Protein AF-A0A2N2HF33-F1 (afdb_monomer_lite)

pLDDT: mean 79.84, std 16.17, range [30.23, 96.81]

Structure (mmCIF, N/CA/C/O backbone):
data_AF-A0A2N2HF33-F1
#
_entry.id   AF-A0A2N2HF33-F1
#
loop_
_atom_site.group_PDB
_atom_site.id
_atom_site.type_symbol
_atom_site.label_atom_id
_atom_site.label_alt_id
_atom_site.label_comp_id
_atom_site.label_asym_id
_atom_site.label_entity_id
_atom_site.label_seq_id
_atom_site.pdbx_PDB_ins_code
_atom_site.Cartn_x
_atom_site.Cartn_y
_atom_site.Cartn_z
_atom_site.occupancy
_atom_site.B_iso_or_equiv
_atom_site.auth_seq_id
_atom_site.auth_comp_id
_atom_site.auth_asym_id
_atom_site.auth_atom_id
_atom_site.pdbx_PDB_model_num
ATOM 1 N N . GLU A 1 1 ? -20.620 2.064 5.746 1.00 53.09 1 GLU A N 1
ATOM 2 C CA . GLU A 1 1 ? -19.942 1.381 6.872 1.00 53.09 1 GLU A CA 1
ATOM 3 C C . GLU A 1 1 ? -18.975 2.353 7.545 1.00 53.09 1 GLU A C 1
ATOM 5 O O . GLU A 1 1 ? -18.513 3.270 6.878 1.00 53.09 1 GLU A O 1
ATOM 10 N N . SER A 1 2 ? -18.716 2.226 8.852 1.00 74.25 2 SER A N 1
ATOM 11 C CA . SER A 1 2 ? -17.769 3.101 9.569 1.00 74.25 2 SER A CA 1
ATOM 12 C C . SER A 1 2 ? -16.404 2.424 9.703 1.00 74.25 2 SER A C 1
ATOM 14 O O . SER A 1 2 ? -16.329 1.366 10.330 1.00 74.25 2 SER A O 1
ATOM 16 N N . LEU A 1 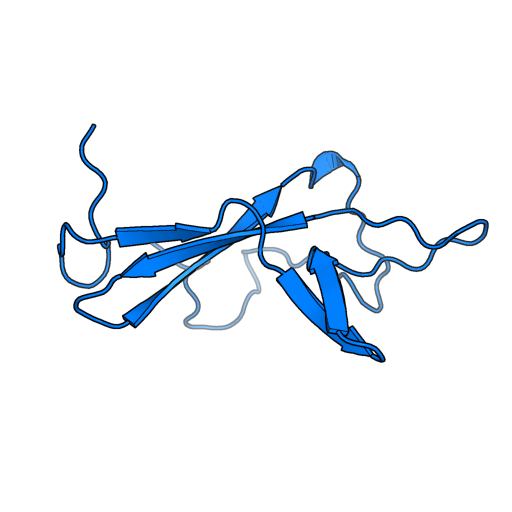3 ? -15.336 3.037 9.186 1.00 85.69 3 LEU A N 1
ATOM 17 C CA . LEU A 1 3 ? -13.972 2.521 9.324 1.00 85.69 3 LEU A CA 1
ATOM 18 C C . LEU A 1 3 ? -13.512 2.562 10.793 1.00 85.69 3 LEU A C 1
ATOM 20 O O . LEU A 1 3 ? -13.618 3.592 11.462 1.00 85.69 3 LEU A O 1
ATOM 24 N N . ARG A 1 4 ? -12.995 1.437 11.300 1.00 91.00 4 ARG A N 1
ATOM 25 C CA . ARG A 1 4 ? -12.466 1.295 12.666 1.00 91.00 4 ARG A CA 1
ATOM 26 C C . ARG A 1 4 ? -11.148 0.541 12.641 1.00 91.00 4 ARG A C 1
ATOM 28 O O . ARG A 1 4 ? -10.970 -0.372 11.846 1.00 91.00 4 ARG A O 1
ATOM 35 N N . CYS A 1 5 ? -10.244 0.892 13.550 1.00 90.38 5 CYS A N 1
ATOM 36 C CA . CYS A 1 5 ? -8.996 0.159 13.716 1.00 90.38 5 CYS A CA 1
ATOM 37 C C . CYS A 1 5 ? -9.280 -1.263 14.232 1.00 90.38 5 CYS A C 1
ATOM 39 O O . CYS A 1 5 ? -9.838 -1.383 15.328 1.00 90.38 5 CYS A O 1
ATOM 41 N N . PRO A 1 6 ? -8.832 -2.323 13.538 1.00 87.62 6 PRO A N 1
ATOM 42 C CA . PRO A 1 6 ? -9.111 -3.699 13.951 1.00 87.62 6 PRO A CA 1
ATOM 43 C C . PRO A 1 6 ? -8.385 -4.107 15.241 1.00 87.62 6 PRO A C 1
ATOM 45 O O . PRO A 1 6 ? -8.823 -5.023 15.922 1.00 87.62 6 PRO A O 1
ATOM 48 N N . ALA A 1 7 ? -7.310 -3.410 15.629 1.00 89.38 7 ALA A N 1
ATOM 49 C CA . ALA A 1 7 ? -6.570 -3.735 16.852 1.00 89.38 7 ALA A CA 1
ATOM 50 C C . ALA A 1 7 ? -7.118 -3.081 18.129 1.00 89.38 7 ALA A C 1
ATOM 52 O O . ALA A 1 7 ? -6.989 -3.652 19.205 1.00 89.38 7 ALA A O 1
ATOM 53 N N . CYS A 1 8 ? -7.686 -1.872 18.053 1.00 92.56 8 CYS A N 1
ATOM 54 C CA . CYS A 1 8 ? -8.104 -1.129 19.256 1.00 92.56 8 CYS A CA 1
ATOM 55 C C . CYS A 1 8 ? -9.504 -0.505 19.172 1.00 92.56 8 CYS A C 1
ATOM 57 O O . CYS A 1 8 ? -9.896 0.237 20.076 1.00 92.56 8 CYS A O 1
ATOM 59 N N . GLY A 1 9 ? -10.228 -0.705 18.068 1.00 92.12 9 GLY A N 1
ATOM 60 C CA . GLY A 1 9 ? -11.558 -0.134 17.833 1.00 92.12 9 GLY A CA 1
ATOM 61 C C . GLY A 1 9 ? -11.596 1.388 17.641 1.00 92.12 9 GLY A C 1
ATOM 62 O O . GLY A 1 9 ? -12.682 1.964 17.556 1.00 92.12 9 GLY A O 1
ATOM 63 N N . GLY A 1 10 ? -10.438 2.059 17.587 1.00 93.44 10 GLY A N 1
ATOM 64 C CA . GLY A 1 10 ? -10.347 3.506 17.385 1.00 93.44 10 GLY A CA 1
ATOM 65 C C . GLY A 1 10 ? -10.960 3.952 16.054 1.00 93.44 10 GLY A C 1
ATOM 66 O O . GLY A 1 10 ? -10.852 3.249 15.053 1.00 93.44 10 GLY A O 1
ATOM 67 N N . THR A 1 11 ? -11.585 5.128 16.044 1.00 94.81 11 THR A N 1
ATOM 68 C CA . THR A 1 11 ? -12.326 5.676 14.891 1.00 94.81 11 THR A CA 1
ATOM 69 C C . THR A 1 11 ? -11.570 6.774 14.142 1.00 94.81 11 THR A C 1
ATOM 71 O O . THR A 1 11 ? -11.986 7.182 13.065 1.00 94.81 11 THR A O 1
ATOM 74 N N . THR A 1 12 ? -10.453 7.260 14.690 1.00 96.44 12 THR A N 1
ATOM 75 C CA . THR A 1 12 ? -9.603 8.259 14.031 1.00 96.44 12 THR A CA 1
ATOM 76 C C . THR A 1 12 ? -8.500 7.562 13.244 1.00 96.44 12 THR A C 1
ATOM 78 O O . THR A 1 12 ? -7.489 7.132 13.812 1.00 96.44 12 THR A O 1
ATOM 81 N N . ILE A 1 13 ? -8.711 7.450 11.935 1.00 95.44 13 ILE A N 1
ATOM 82 C CA . ILE A 1 13 ? -7.806 6.790 10.994 1.00 95.44 13 ILE A CA 1
ATOM 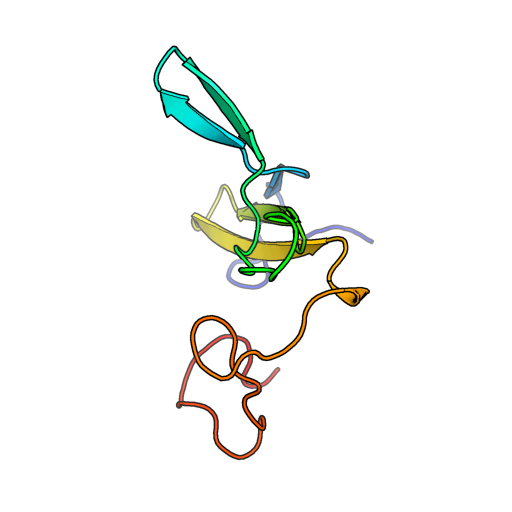83 C C . ILE A 1 13 ? -7.325 7.828 9.982 1.00 95.44 13 ILE A C 1
ATOM 85 O O . ILE A 1 13 ? -8.136 8.539 9.394 1.00 95.44 13 ILE A O 1
ATOM 89 N N . LEU A 1 14 ? -6.009 7.938 9.809 1.00 96.50 14 LEU A N 1
ATOM 90 C CA . LEU A 1 14 ? -5.423 8.658 8.684 1.00 96.50 14 LEU A CA 1
ATOM 91 C C . LEU A 1 14 ? -5.314 7.710 7.498 1.00 96.50 14 LEU A C 1
ATOM 93 O O . LEU A 1 14 ? -4.948 6.550 7.667 1.00 96.50 14 LEU A O 1
ATOM 97 N N . HIS A 1 15 ? -5.590 8.226 6.312 1.00 94.81 15 HIS A N 1
ATOM 98 C CA . HIS A 1 15 ? -5.460 7.508 5.055 1.00 94.81 15 HIS A CA 1
ATOM 99 C C . HIS A 1 15 ? -4.482 8.268 4.168 1.00 94.81 15 HIS A C 1
ATOM 101 O O . HIS A 1 15 ? -4.638 9.474 3.972 1.00 94.81 15 HIS A O 1
ATOM 107 N N . ALA A 1 16 ? -3.466 7.573 3.668 1.00 94.50 16 ALA A N 1
ATOM 108 C CA . ALA A 1 16 ? -2.616 8.075 2.603 1.00 94.50 16 ALA A CA 1
ATOM 109 C C . ALA A 1 16 ? -2.893 7.222 1.354 1.00 94.50 16 ALA A C 1
ATOM 111 O O . ALA A 1 16 ? -2.403 6.091 1.278 1.00 94.50 16 ALA A O 1
ATOM 112 N N . PRO A 1 17 ? -3.682 7.736 0.389 1.00 91.31 17 PRO A N 1
ATOM 113 C CA . PRO A 1 17 ? -4.007 7.005 -0.837 1.00 91.31 17 PRO A CA 1
ATOM 114 C C . PRO A 1 17 ? -2.774 6.756 -1.709 1.00 91.31 17 PRO A C 1
ATOM 116 O O . PRO A 1 17 ? -2.802 5.895 -2.583 1.00 91.31 17 PRO A O 1
ATOM 119 N N . GLU A 1 18 ? -1.709 7.520 -1.492 1.00 92.44 18 GLU A N 1
ATOM 120 C CA . GLU A 1 18 ? -0.399 7.344 -2.096 1.00 92.44 18 GLU A CA 1
ATOM 121 C C . GLU A 1 18 ? 0.658 7.701 -1.055 1.00 92.44 18 GLU A C 1
ATOM 123 O O . GLU A 1 18 ? 0.579 8.750 -0.405 1.00 92.44 18 GLU A O 1
ATOM 128 N N . VAL A 1 19 ? 1.630 6.813 -0.869 1.00 93.62 19 VAL A N 1
ATOM 129 C CA . VAL A 1 19 ? 2.738 7.036 0.059 1.00 93.62 19 VAL A CA 1
ATOM 130 C C . VAL A 1 19 ? 3.919 7.570 -0.728 1.00 93.62 19 VAL A C 1
ATOM 132 O O . VAL A 1 19 ? 4.409 6.901 -1.627 1.00 93.62 19 VAL A O 1
ATOM 135 N N . LEU A 1 20 ? 4.369 8.774 -0.393 1.00 92.31 20 LEU A N 1
ATOM 136 C CA . LEU A 1 20 ? 5.473 9.436 -1.078 1.00 92.31 20 LEU A CA 1
ATOM 137 C C . LEU A 1 20 ? 6.766 9.258 -0.285 1.00 92.31 20 LEU A C 1
ATOM 139 O O . LEU A 1 20 ? 6.799 9.586 0.904 1.00 92.31 20 LEU A O 1
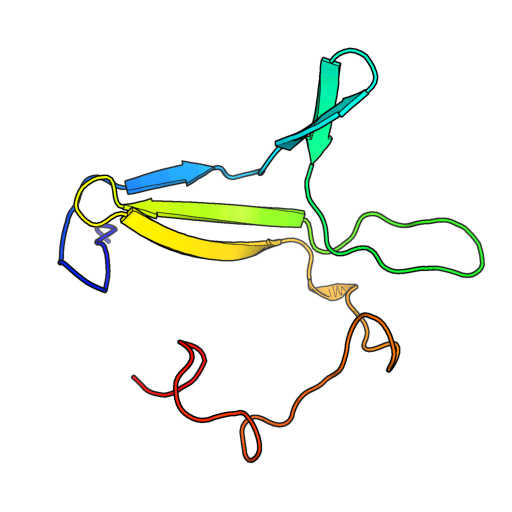ATOM 143 N N . ASP A 1 21 ? 7.826 8.807 -0.947 1.00 87.19 21 ASP A N 1
ATOM 144 C CA . ASP A 1 21 ? 9.177 8.862 -0.401 1.00 87.19 21 ASP A CA 1
ATOM 145 C C . ASP A 1 21 ? 9.851 10.184 -0.761 1.00 87.19 21 ASP A C 1
ATOM 147 O O . ASP A 1 21 ? 9.523 10.847 -1.753 1.00 87.19 21 ASP A O 1
ATOM 151 N N . ARG A 1 22 ? 10.804 10.589 0.072 1.00 81.06 22 ARG A N 1
ATOM 152 C CA . ARG A 1 22 ? 11.635 11.754 -0.188 1.00 81.06 22 ARG A CA 1
ATOM 153 C C . ARG A 1 22 ? 12.822 11.325 -1.039 1.00 81.06 22 ARG A C 1
ATOM 155 O O . ARG A 1 22 ? 13.777 10.749 -0.530 1.00 81.06 22 ARG A O 1
ATOM 162 N N . ALA A 1 23 ? 12.786 11.691 -2.311 1.00 77.56 23 ALA A N 1
ATOM 163 C CA . ALA A 1 23 ? 13.911 11.523 -3.212 1.00 77.56 23 ALA A CA 1
ATOM 164 C C . ALA A 1 23 ? 14.939 12.659 -3.048 1.00 77.56 23 ALA A C 1
ATOM 166 O O . ALA A 1 23 ? 14.692 13.703 -2.420 1.00 77.56 23 ALA A O 1
ATOM 167 N N . GLU A 1 24 ? 16.123 12.447 -3.620 1.00 77.19 24 GLU A N 1
ATOM 168 C CA . GLU A 1 24 ? 17.170 13.462 -3.692 1.00 77.19 24 GLU A CA 1
ATOM 169 C C . GLU A 1 24 ? 16.643 14.739 -4.379 1.00 77.19 24 GLU A C 1
ATOM 171 O O . GLU A 1 24 ? 15.761 14.703 -5.235 1.00 77.19 24 GLU A O 1
ATOM 176 N N . GLY A 1 25 ? 17.117 15.910 -3.945 1.00 78.88 25 GLY A N 1
ATOM 177 C CA . GLY A 1 25 ? 16.642 17.196 -4.474 1.00 78.88 25 GLY A CA 1
ATOM 178 C C . GLY A 1 25 ? 15.244 17.621 -4.001 1.00 78.88 25 GLY A C 1
ATOM 179 O O . GLY A 1 25 ? 14.745 18.656 -4.435 1.00 78.88 25 GLY A O 1
ATOM 180 N N . GLY A 1 26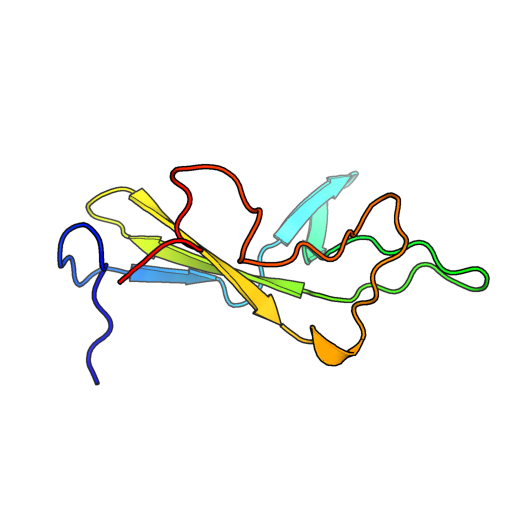 ? 14.611 16.876 -3.086 1.00 78.44 26 GLY A N 1
ATOM 181 C CA . GLY A 1 26 ? 13.300 17.232 -2.529 1.00 78.44 26 GLY A CA 1
ATOM 182 C C . GLY A 1 26 ? 12.115 16.841 -3.411 1.00 78.44 26 GLY A C 1
ATOM 183 O O . GLY A 1 26 ? 10.979 17.193 -3.081 1.00 78.44 26 GLY A O 1
ATOM 184 N N . ALA A 1 27 ? 12.367 16.094 -4.490 1.00 79.69 27 ALA A N 1
ATOM 185 C CA . ALA A 1 27 ? 11.320 15.412 -5.229 1.00 79.69 27 ALA A CA 1
ATOM 186 C C . ALA A 1 27 ? 10.591 14.412 -4.314 1.00 79.69 27 ALA A C 1
ATOM 188 O O . ALA A 1 27 ? 11.154 13.873 -3.356 1.00 79.69 27 ALA A O 1
ATOM 189 N N . ARG A 1 28 ? 9.303 14.213 -4.588 1.00 83.25 28 ARG A N 1
ATOM 190 C CA . ARG A 1 28 ? 8.460 13.239 -3.897 1.00 83.25 28 ARG A CA 1
ATOM 191 C C . ARG A 1 28 ? 8.022 12.208 -4.915 1.00 83.25 28 ARG A C 1
ATOM 193 O O . ARG A 1 28 ? 7.345 12.575 -5.873 1.00 83.25 28 ARG A O 1
ATOM 200 N N . GLU A 1 29 ? 8.415 10.962 -4.707 1.00 87.12 29 GLU A N 1
ATOM 201 C CA . GLU A 1 29 ? 8.083 9.864 -5.613 1.00 87.12 29 GLU A CA 1
ATOM 202 C C . GLU A 1 29 ? 7.157 8.871 -4.908 1.00 87.12 29 GLU A C 1
ATOM 204 O O . GLU A 1 29 ? 7.381 8.568 -3.732 1.00 87.12 29 GLU A O 1
ATOM 209 N N . PRO A 1 30 ? 6.108 8.367 -5.579 1.00 89.69 30 PRO A N 1
ATOM 210 C CA . PRO A 1 30 ? 5.270 7.319 -5.018 1.00 89.69 30 PRO A CA 1
ATOM 211 C C . PRO A 1 30 ? 6.084 6.064 -4.707 1.00 89.69 30 PRO A C 1
ATOM 213 O O . PRO A 1 30 ? 6.825 5.562 -5.554 1.00 89.69 30 PRO A O 1
ATOM 216 N N . LEU A 1 31 ? 5.900 5.519 -3.509 1.00 91.81 31 LEU A N 1
ATOM 217 C CA . LEU A 1 31 ? 6.406 4.204 -3.164 1.00 91.81 31 LEU A CA 1
ATOM 218 C C . LEU A 1 31 ? 5.640 3.138 -3.943 1.00 91.81 31 LEU A C 1
ATOM 220 O O . LEU A 1 31 ? 4.407 3.110 -3.965 1.00 91.81 31 LEU A O 1
ATOM 224 N N . ALA A 1 32 ? 6.398 2.228 -4.539 1.00 89.31 32 ALA A N 1
ATOM 225 C CA . ALA A 1 32 ? 5.889 1.109 -5.308 1.00 89.31 32 ALA A CA 1
ATOM 226 C C . ALA A 1 32 ? 6.758 -0.126 -5.088 1.00 89.31 32 ALA A C 1
ATOM 228 O O . ALA A 1 32 ? 7.906 -0.032 -4.642 1.00 89.31 32 ALA A O 1
ATOM 229 N N . ILE A 1 33 ? 6.230 -1.289 -5.452 1.00 86.69 33 ILE A N 1
ATOM 230 C CA . ILE A 1 33 ? 7.015 -2.517 -5.466 1.00 86.69 33 ILE A CA 1
ATOM 231 C C . ILE A 1 33 ? 7.926 -2.493 -6.697 1.00 86.69 33 ILE A C 1
ATOM 233 O O . ILE A 1 33 ? 7.475 -2.531 -7.840 1.00 86.69 33 ILE A O 1
ATOM 237 N N . ALA A 1 34 ? 9.236 -2.434 -6.466 1.00 79.38 34 ALA A N 1
ATOM 238 C CA . ALA A 1 34 ? 10.212 -2.430 -7.544 1.00 79.38 34 ALA A CA 1
ATOM 239 C C . ALA A 1 34 ? 10.247 -3.795 -8.253 1.00 79.38 34 ALA A C 1
ATOM 241 O O . ALA A 1 34 ? 10.666 -4.793 -7.666 1.00 79.38 34 ALA A O 1
ATOM 242 N N . GLN A 1 35 ? 9.867 -3.828 -9.534 1.00 73.00 35 GLN A N 1
ATOM 243 C CA . GLN A 1 35 ? 10.088 -4.980 -10.406 1.00 73.00 35 GLN A CA 1
ATOM 244 C C . GLN A 1 35 ? 11.082 -4.636 -11.524 1.00 73.00 35 GLN A C 1
ATOM 246 O O . GLN A 1 35 ? 10.815 -3.754 -12.349 1.00 73.00 35 GLN A O 1
ATOM 251 N N . PRO A 1 36 ? 12.231 -5.331 -11.597 1.00 65.56 36 PRO A N 1
ATOM 252 C CA . PRO A 1 36 ? 13.131 -5.189 -12.729 1.00 65.56 36 PRO A CA 1
ATOM 253 C C . PRO A 1 36 ? 12.459 -5.753 -13.987 1.00 65.56 36 PRO A C 1
ATOM 255 O O . PRO A 1 36 ? 12.018 -6.899 -14.003 1.00 65.56 36 PRO A O 1
ATOM 258 N N . SER A 1 37 ? 12.413 -4.969 -15.065 1.00 65.69 37 SER A N 1
ATOM 259 C CA . SER A 1 37 ? 12.014 -5.465 -16.386 1.00 65.69 37 SER A CA 1
ATOM 260 C C . SER A 1 37 ? 13.144 -5.276 -17.393 1.00 65.69 37 SER A C 1
ATOM 262 O O . SER A 1 37 ? 13.920 -4.325 -17.304 1.00 65.69 37 SER A O 1
ATOM 264 N N . VAL A 1 38 ? 13.216 -6.192 -18.363 1.00 57.97 38 VAL A N 1
ATOM 265 C CA . VAL A 1 38 ? 14.286 -6.274 -19.374 1.00 57.97 38 VAL A CA 1
ATOM 266 C C . VAL A 1 38 ? 14.349 -5.022 -20.262 1.00 57.97 38 VAL A C 1
ATOM 268 O O . VAL A 1 38 ? 15.400 -4.719 -20.816 1.00 57.97 38 VAL A O 1
ATOM 271 N N . TRP A 1 39 ? 13.245 -4.274 -20.379 1.00 54.53 39 TRP A N 1
ATOM 272 C CA . TRP A 1 39 ? 13.134 -3.154 -21.319 1.00 54.53 39 TRP A CA 1
ATOM 273 C C . TRP A 1 39 ? 12.924 -1.782 -20.664 1.00 54.53 39 TRP A C 1
ATOM 275 O O . TRP A 1 39 ? 13.197 -0.782 -21.321 1.00 54.53 39 TRP A O 1
ATOM 285 N N . ARG A 1 40 ? 12.453 -1.707 -19.406 1.00 58.28 40 ARG A N 1
ATOM 286 C CA . ARG A 1 40 ? 12.281 -0.469 -18.601 1.00 58.28 40 ARG A CA 1
ATOM 287 C C . ARG A 1 40 ? 11.878 -0.806 -17.163 1.00 58.28 40 ARG A C 1
ATOM 289 O O . ARG A 1 40 ? 11.029 -1.673 -16.977 1.00 58.28 40 ARG A O 1
ATOM 296 N N . SER A 1 41 ? 12.380 -0.100 -16.154 1.00 61.44 41 SER A N 1
ATOM 297 C CA . SER A 1 41 ? 11.760 -0.154 -14.823 1.00 61.44 41 SER A CA 1
ATOM 298 C C . SER A 1 41 ? 10.304 0.313 -14.939 1.00 61.44 41 SER A C 1
ATOM 300 O O . SER A 1 41 ? 10.034 1.406 -15.437 1.00 61.44 41 SER A O 1
ATOM 302 N N . ARG A 1 42 ? 9.353 -0.543 -14.558 1.00 63.50 42 ARG A N 1
ATOM 303 C CA . ARG A 1 42 ? 7.941 -0.170 -14.447 1.00 63.50 42 ARG A CA 1
ATOM 304 C C . ARG A 1 42 ? 7.615 0.005 -12.972 1.00 63.50 42 ARG A C 1
ATOM 306 O O . ARG A 1 42 ? 7.961 -0.850 -12.162 1.00 63.50 42 ARG A O 1
ATOM 313 N N . THR A 1 43 ? 6.962 1.112 -12.646 1.00 67.75 43 THR A N 1
ATOM 314 C CA . THR A 1 43 ? 6.394 1.355 -11.320 1.00 67.75 43 THR A CA 1
ATOM 315 C C . THR A 1 43 ? 5.036 0.668 -11.280 1.00 67.75 43 THR A C 1
ATOM 317 O O . THR A 1 43 ? 4.081 1.161 -11.872 1.00 67.75 43 THR A O 1
ATOM 320 N N . VAL A 1 44 ? 4.967 -0.497 -10.644 1.00 77.94 44 VAL A N 1
ATOM 321 C CA . VAL A 1 44 ? 3.737 -1.278 -10.455 1.00 77.94 44 VAL A CA 1
ATOM 322 C C . VAL A 1 44 ? 3.577 -1.594 -8.974 1.00 77.94 44 VAL A C 1
ATOM 324 O O . VAL A 1 44 ? 4.555 -1.612 -8.227 1.00 77.94 44 VAL A O 1
ATOM 327 N N . GLY A 1 45 ? 2.345 -1.808 -8.518 1.00 86.19 45 GLY A N 1
ATOM 328 C CA . GLY A 1 45 ? 2.103 -2.056 -7.101 1.00 86.19 45 GLY A CA 1
ATOM 329 C C . GLY A 1 45 ? 2.323 -0.817 -6.227 1.00 86.19 45 GLY A C 1
ATOM 330 O O . GLY A 1 45 ? 3.143 -0.856 -5.309 1.00 86.19 45 GLY A O 1
ATOM 331 N N . LEU A 1 46 ? 1.628 0.287 -6.523 1.00 91.31 46 LEU A N 1
ATOM 332 C CA . LEU A 1 46 ? 1.698 1.520 -5.728 1.00 91.31 46 LEU A CA 1
ATOM 333 C C . LEU A 1 46 ? 1.188 1.283 -4.304 1.00 91.31 46 LEU A C 1
ATOM 335 O O . LEU A 1 46 ? 0.160 0.633 -4.107 1.00 91.31 46 LEU A O 1
ATOM 339 N N . LEU A 1 47 ? 1.875 1.853 -3.315 1.00 93.44 47 LEU A N 1
ATOM 340 C CA . LEU A 1 47 ? 1.518 1.682 -1.912 1.00 93.44 47 LEU A CA 1
ATOM 341 C C . LEU A 1 47 ? 0.470 2.700 -1.447 1.00 93.44 47 LEU A C 1
ATOM 343 O O . LEU A 1 47 ? 0.575 3.907 -1.677 1.00 93.44 47 LEU A O 1
ATOM 347 N N . GLU A 1 48 ? -0.513 2.184 -0.722 1.00 94.12 48 GLU A N 1
ATOM 348 C CA . GLU A 1 48 ? -1.535 2.907 0.033 1.00 94.12 48 GLU A CA 1
ATOM 349 C C . GLU A 1 48 ? -1.424 2.492 1.506 1.00 94.12 48 GLU A C 1
ATOM 351 O O . GLU A 1 48 ? -1.093 1.341 1.800 1.00 94.12 48 GLU A O 1
ATOM 356 N N . LEU A 1 49 ? -1.702 3.398 2.452 1.00 94.56 49 LEU A N 1
ATOM 357 C CA . LEU A 1 49 ? -1.737 3.027 3.870 1.00 94.56 49 LEU A CA 1
ATOM 358 C C . LEU A 1 49 ? -2.890 3.648 4.651 1.00 94.56 49 LEU A C 1
ATOM 360 O O . LEU A 1 49 ? -3.359 4.755 4.372 1.00 94.56 49 LEU A O 1
ATOM 364 N N . TYR A 1 50 ? -3.275 2.939 5.708 1.00 94.38 50 TYR A N 1
ATOM 365 C CA . TYR A 1 50 ? -4.172 3.400 6.760 1.00 94.38 50 TYR A CA 1
ATOM 366 C C . TYR A 1 50 ? -3.426 3.373 8.093 1.00 94.38 50 TYR A C 1
ATOM 368 O O . TYR A 1 50 ? -2.783 2.383 8.437 1.00 94.38 50 TYR A O 1
ATOM 376 N N . PHE A 1 51 ? -3.523 4.452 8.864 1.00 94.56 51 PHE A N 1
ATOM 377 C CA . PHE A 1 51 ? -2.810 4.637 10.125 1.00 94.56 51 PHE A CA 1
ATOM 378 C C . PHE A 1 51 ? -3.772 5.010 11.256 1.00 94.56 51 PHE A C 1
ATOM 380 O O . PHE A 1 51 ? -4.436 6.050 11.223 1.00 94.56 51 PHE A O 1
ATOM 387 N N . CYS A 1 52 ? -3.833 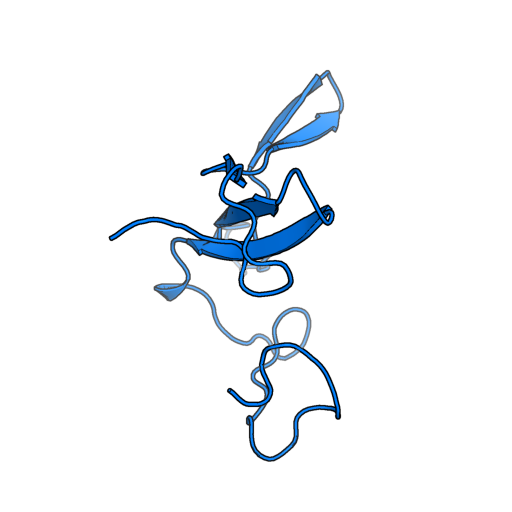4.192 12.307 1.00 95.31 52 CYS A N 1
ATOM 388 C CA . CYS A 1 52 ? -4.645 4.491 13.481 1.00 95.31 52 CYS A CA 1
ATOM 389 C C . CYS A 1 52 ? -3.953 5.504 14.400 1.00 95.31 52 CYS A C 1
ATOM 391 O O . CYS A 1 52 ? -2.954 5.188 15.046 1.00 95.31 52 CYS A O 1
ATOM 393 N N . LYS A 1 53 ? -4.558 6.683 14.589 1.00 96.81 53 LYS A N 1
ATOM 394 C CA . LYS A 1 53 ? -4.018 7.722 15.489 1.00 96.81 53 LYS A CA 1
ATOM 395 C C . LYS A 1 53 ? -3.994 7.326 16.966 1.00 96.81 53 LYS A C 1
ATOM 397 O O . LYS A 1 53 ? -3.259 7.945 17.726 1.00 96.81 53 LYS A O 1
ATOM 402 N N . ARG A 1 54 ? -4.796 6.335 17.378 1.00 96.25 54 ARG A N 1
ATOM 403 C CA . ARG A 1 54 ? -4.892 5.892 18.779 1.00 96.25 54 ARG A CA 1
ATOM 404 C C . ARG A 1 54 ? -3.791 4.908 19.166 1.00 96.25 54 ARG A C 1
ATOM 406 O O . ARG A 1 54 ? -3.182 5.079 20.211 1.00 96.25 54 ARG A O 1
ATOM 413 N N . CYS A 1 55 ? -3.588 3.861 18.367 1.00 94.12 55 CYS A N 1
ATOM 414 C CA . CYS A 1 55 ? -2.679 2.760 18.717 1.00 94.12 55 CYS A CA 1
ATOM 415 C C . CYS A 1 55 ? -1.471 2.625 17.784 1.00 94.12 55 CYS A C 1
ATOM 417 O O . CYS A 1 55 ? -0.637 1.757 18.003 1.00 94.12 55 CYS A O 1
ATOM 419 N N . GLY A 1 56 ? -1.388 3.433 16.723 1.00 93.38 56 GLY A N 1
ATOM 420 C CA . GLY A 1 56 ? -0.293 3.379 15.756 1.00 93.38 56 GLY A CA 1
ATOM 421 C C . GLY A 1 56 ? -0.344 2.201 14.780 1.00 93.38 56 GLY A C 1
ATOM 422 O O . GLY A 1 56 ? 0.526 2.112 13.916 1.00 93.38 56 GLY A O 1
ATOM 423 N N . ARG A 1 57 ? -1.348 1.308 14.865 1.00 92.62 57 ARG A N 1
ATOM 424 C CA . ARG A 1 57 ? -1.517 0.231 13.876 1.00 92.62 57 ARG A CA 1
ATOM 425 C C . ARG A 1 57 ? -1.568 0.822 12.471 1.00 92.62 57 ARG A C 1
ATOM 427 O O . ARG A 1 57 ? -2.374 1.716 12.208 1.00 92.62 57 ARG A O 1
ATOM 434 N N . THR A 1 58 ? -0.715 0.282 11.611 1.00 93.31 58 THR A N 1
ATOM 435 C CA . THR A 1 58 ? -0.577 0.672 10.211 1.00 93.31 58 THR A CA 1
ATOM 436 C C . THR A 1 58 ? -0.897 -0.527 9.338 1.00 93.31 58 THR A C 1
ATOM 438 O O . THR A 1 58 ? -0.386 -1.618 9.587 1.00 93.31 58 THR A O 1
ATOM 441 N N . GLU A 1 59 ? -1.737 -0.326 8.333 1.00 92.38 59 GLU A N 1
ATOM 442 C CA . GLU A 1 59 ? -2.078 -1.334 7.333 1.00 92.38 59 GLU A CA 1
ATOM 443 C C . GLU A 1 59 ? -1.679 -0.806 5.963 1.00 92.38 59 GLU A C 1
ATOM 445 O O . GLU A 1 59 ? -2.003 0.332 5.623 1.00 92.38 59 GLU A O 1
ATOM 450 N N . TRP A 1 60 ? -0.941 -1.625 5.219 1.00 92.88 60 TRP A N 1
ATOM 451 C CA . TRP A 1 60 ? -0.437 -1.307 3.890 1.00 92.88 60 TRP A CA 1
ATOM 452 C C . TRP A 1 60 ? -1.210 -2.102 2.852 1.00 92.88 60 TRP A C 1
ATOM 454 O O . TRP A 1 60 ? -1.454 -3.295 3.030 1.00 92.88 60 TRP A O 1
ATOM 464 N N . TYR A 1 61 ? -1.547 -1.435 1.761 1.00 91.00 61 TYR A N 1
ATOM 465 C CA . TYR A 1 61 ? -2.259 -1.993 0.627 1.00 91.00 61 TYR A CA 1
ATOM 466 C C . TYR A 1 61 ? -1.477 -1.707 -0.648 1.00 91.00 61 TYR A C 1
ATOM 468 O O . TYR A 1 61 ? -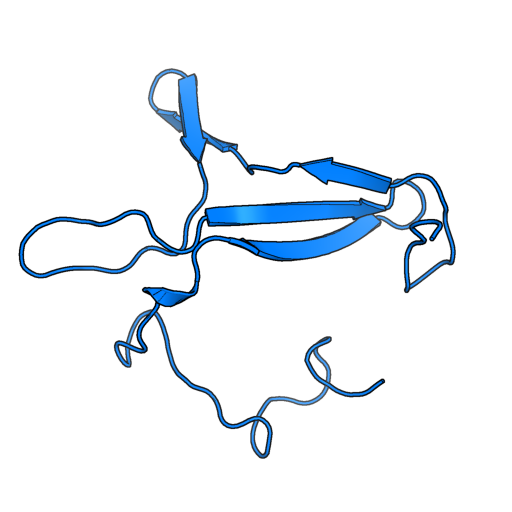0.688 -0.763 -0.723 1.00 91.00 61 TYR A O 1
ATOM 476 N N . VAL A 1 62 ? -1.702 -2.552 -1.649 1.00 91.38 62 VAL A N 1
ATOM 477 C CA . VAL A 1 62 ? -1.058 -2.453 -2.955 1.00 91.38 62 VAL A CA 1
ATOM 478 C C . VAL A 1 62 ? -2.134 -2.202 -4.006 1.00 91.38 62 VAL A C 1
ATOM 480 O O . VAL A 1 62 ? -2.996 -3.054 -4.250 1.00 91.38 62 VAL A O 1
ATOM 483 N N . LYS A 1 63 ? -2.079 -1.030 -4.636 1.00 88.62 63 LYS A N 1
ATOM 484 C CA . LYS A 1 63 ? -2.898 -0.671 -5.798 1.00 88.62 63 LYS A CA 1
ATOM 485 C C . LYS A 1 63 ? -2.236 -1.178 -7.073 1.00 88.62 63 LYS A C 1
ATOM 487 O O . LYS A 1 63 ? -1.024 -1.367 -7.109 1.00 88.62 63 LYS A O 1
ATOM 492 N N . ASP A 1 64 ? -3.033 -1.392 -8.115 1.00 84.81 64 ASP A N 1
ATOM 493 C CA . ASP A 1 64 ? -2.543 -1.818 -9.435 1.00 84.81 64 ASP A CA 1
ATOM 494 C C . ASP A 1 64 ? -1.690 -3.104 -9.378 1.00 84.81 64 ASP A C 1
ATOM 496 O O . ASP A 1 64 ? -0.719 -3.282 -10.110 1.00 84.81 64 ASP A O 1
ATOM 500 N N . HIS A 1 65 ? -2.053 -4.024 -8.476 1.00 85.12 65 HIS A N 1
ATOM 501 C CA . HIS A 1 65 ? -1.310 -5.263 -8.225 1.00 85.12 65 HIS A CA 1
ATOM 502 C C . HIS A 1 65 ? -1.459 -6.313 -9.336 1.00 85.12 65 HIS A C 1
ATOM 504 O O . HIS A 1 65 ? -0.732 -7.301 -9.329 1.00 85.12 65 HIS A O 1
ATOM 510 N N . ALA A 1 66 ? -2.383 -6.126 -10.285 1.00 84.38 66 ALA A N 1
ATOM 511 C CA . ALA A 1 66 ? -2.660 -7.092 -11.352 1.00 84.38 66 ALA A CA 1
ATOM 512 C C . ALA A 1 66 ? -1.447 -7.365 -12.262 1.00 84.38 66 ALA A C 1
ATOM 514 O O . ALA A 1 66 ? -1.369 -8.420 -12.886 1.00 84.38 66 ALA A O 1
ATOM 515 N N . GLU A 1 67 ? -0.500 -6.427 -12.329 1.00 79.31 67 GLU A N 1
ATOM 516 C CA . GLU A 1 67 ? 0.730 -6.565 -13.115 1.00 79.31 67 GLU A CA 1
ATOM 517 C C . GLU A 1 67 ? 1.898 -7.172 -12.321 1.00 79.31 67 GLU A C 1
ATOM 519 O O . GLU A 1 67 ? 2.943 -7.463 -12.903 1.00 79.31 67 GLU A O 1
ATOM 524 N N . LEU A 1 68 ? 1.740 -7.388 -11.009 1.00 83.44 68 LEU A N 1
ATOM 525 C CA . LEU A 1 68 ? 2.791 -7.972 -10.182 1.00 83.44 68 LEU A CA 1
ATOM 526 C C . LEU A 1 68 ? 2.962 -9.454 -10.500 1.00 83.44 68 LEU A C 1
ATOM 528 O O . LEU A 1 68 ? 2.012 -10.233 -10.526 1.00 83.44 68 LEU A O 1
ATOM 532 N N . GLN A 1 69 ? 4.215 -9.849 -10.692 1.00 84.81 69 GLN A N 1
ATOM 533 C CA . GLN A 1 69 ? 4.602 -11.217 -11.013 1.00 84.81 69 GLN A CA 1
ATOM 534 C C . GLN A 1 69 ? 5.735 -11.662 -10.095 1.00 84.81 69 GLN A C 1
ATOM 536 O O . GLN A 1 69 ? 6.679 -10.913 -9.832 1.00 84.81 69 GLN A O 1
ATOM 541 N N . ALA A 1 70 ? 5.663 -12.899 -9.612 1.00 87.12 70 ALA A N 1
ATOM 542 C CA . ALA A 1 70 ? 6.780 -13.485 -8.892 1.00 87.12 70 ALA A CA 1
ATOM 543 C C . ALA A 1 70 ? 7.989 -13.616 -9.836 1.00 87.12 70 ALA A C 1
ATOM 545 O O . ALA A 1 70 ? 7.894 -14.214 -10.905 1.00 87.12 70 ALA A O 1
ATOM 546 N N . ASP A 1 71 ? 9.133 -13.067 -9.429 1.00 82.44 71 ASP A N 1
ATOM 547 C CA . ASP A 1 71 ? 10.407 -13.154 -10.157 1.00 82.44 71 ASP A CA 1
ATOM 548 C C . ASP A 1 71 ? 11.380 -14.156 -9.498 1.00 82.44 71 ASP A C 1
ATOM 550 O O . ASP A 1 71 ? 12.495 -14.373 -9.978 1.00 82.44 71 ASP A O 1
ATOM 554 N N . GLY A 1 72 ? 10.984 -14.743 -8.361 1.00 82.56 72 GLY A N 1
ATOM 555 C CA . GLY A 1 72 ? 11.798 -15.659 -7.559 1.00 82.56 72 GLY A CA 1
ATOM 556 C C . GLY A 1 72 ? 12.921 -14.977 -6.763 1.00 82.56 72 GLY A C 1
ATOM 557 O O . GLY A 1 72 ? 13.574 -15.622 -5.934 1.00 82.56 72 GLY A O 1
ATOM 558 N N . LYS A 1 73 ? 13.143 -13.674 -6.956 1.00 81.50 73 LYS A N 1
ATOM 559 C CA . LYS A 1 73 ? 14.235 -12.891 -6.367 1.00 81.50 73 LYS A CA 1
ATOM 560 C C . LYS A 1 73 ? 13.705 -11.835 -5.405 1.00 81.50 73 LYS A C 1
ATOM 562 O O . LYS A 1 73 ? 13.918 -11.976 -4.204 1.00 81.50 73 LYS A O 1
ATOM 567 N N . THR A 1 74 ? 13.029 -10.823 -5.939 1.00 78.81 74 THR A N 1
ATOM 568 C CA . THR A 1 74 ? 12.478 -9.669 -5.218 1.00 78.81 74 THR A CA 1
ATOM 569 C C . THR A 1 74 ? 11.044 -9.941 -4.778 1.00 78.81 74 THR A C 1
ATOM 571 O O . THR A 1 74 ? 10.661 -9.592 -3.665 1.00 78.81 74 THR A O 1
ATOM 574 N N . ILE A 1 75 ? 10.268 -10.620 -5.627 1.00 83.88 75 ILE A N 1
ATOM 575 C CA . ILE A 1 75 ? 8.891 -11.035 -5.370 1.00 83.88 75 ILE A CA 1
ATOM 576 C C . ILE A 1 75 ? 8.824 -12.554 -5.470 1.00 83.88 75 ILE A C 1
ATOM 578 O O . ILE A 1 75 ? 9.170 -13.158 -6.488 1.00 83.88 75 ILE A O 1
ATOM 582 N N . ARG A 1 76 ? 8.352 -13.189 -4.400 1.00 86.12 76 ARG A N 1
ATOM 583 C CA . ARG A 1 76 ? 8.134 -14.634 -4.347 1.00 86.12 76 ARG A CA 1
ATOM 584 C C . ARG A 1 76 ? 6.690 -14.906 -3.990 1.00 86.12 76 ARG A C 1
ATOM 586 O O . ARG A 1 76 ? 6.167 -14.316 -3.049 1.00 86.12 76 ARG A O 1
ATOM 593 N N . GLU A 1 77 ? 6.084 -15.827 -4.719 1.00 86.88 77 GLU A N 1
ATOM 594 C CA . GLU A 1 77 ? 4.806 -16.392 -4.324 1.00 86.88 77 GLU A CA 1
ATOM 595 C C . GLU A 1 77 ? 5.034 -17.359 -3.159 1.00 86.88 77 GLU A C 1
ATOM 597 O O . GLU A 1 77 ? 5.943 -18.194 -3.192 1.00 86.88 77 GLU A O 1
ATOM 602 N N . ILE A 1 78 ? 4.246 -17.202 -2.098 1.00 83.00 78 ILE A N 1
ATOM 603 C CA . ILE A 1 78 ? 4.294 -18.054 -0.913 1.00 83.00 78 ILE A CA 1
ATOM 604 C C . ILE A 1 78 ? 2.923 -18.694 -0.767 1.00 83.00 78 ILE A C 1
ATOM 606 O O . ILE A 1 78 ? 1.918 -18.002 -0.632 1.00 83.00 78 ILE A O 1
ATOM 610 N N . ASP A 1 79 ? 2.901 -20.022 -0.756 1.00 77.00 79 ASP A N 1
ATOM 611 C CA . ASP A 1 79 ? 1.702 -20.782 -0.431 1.00 77.00 79 ASP A CA 1
ATOM 612 C C . ASP A 1 79 ? 1.334 -20.555 1.047 1.00 77.00 79 ASP A C 1
ATOM 614 O O . ASP A 1 79 ? 2.140 -20.796 1.956 1.00 77.00 79 ASP A O 1
ATOM 618 N N . GLY A 1 80 ? 0.103 -20.096 1.288 1.00 65.38 80 GLY A N 1
ATOM 619 C CA . GLY A 1 80 ? -0.439 -19.830 2.621 1.00 65.38 80 GLY A CA 1
ATOM 620 C C . GLY A 1 80 ? -0.448 -21.050 3.549 1.00 65.38 80 GLY A C 1
ATOM 621 O O . GLY A 1 80 ? -0.439 -20.884 4.767 1.00 65.38 80 GLY A O 1
ATOM 622 N N . SER A 1 81 ? -0.365 -22.271 3.011 1.00 66.25 81 SER A N 1
ATOM 623 C CA . SER A 1 81 ? -0.196 -23.499 3.798 1.00 66.25 81 SER A CA 1
ATOM 624 C C . SER A 1 81 ? 1.198 -23.650 4.437 1.00 66.25 81 SER A C 1
ATOM 626 O O . SER A 1 81 ? 1.387 -24.519 5.289 1.00 66.25 81 SER A O 1
ATOM 628 N N . ARG A 1 82 ? 2.181 -22.810 4.062 1.00 56.22 82 ARG A N 1
ATOM 629 C CA . ARG A 1 82 ? 3.593 -22.888 4.500 1.00 56.22 82 ARG A CA 1
ATOM 630 C C . ARG A 1 82 ? 4.196 -21.566 5.003 1.00 56.22 82 ARG A C 1
ATOM 632 O O . ARG A 1 82 ? 5.404 -21.504 5.230 1.00 56.22 82 ARG A O 1
ATOM 639 N N . GLY A 1 83 ? 3.402 -20.507 5.178 1.00 54.03 83 GLY A N 1
ATOM 640 C CA . GLY A 1 83 ? 3.897 -19.216 5.687 1.00 54.03 83 GLY A CA 1
ATOM 641 C C . GLY A 1 83 ? 4.393 -19.291 7.147 1.00 54.03 83 GLY A C 1
ATOM 642 O O . GLY A 1 83 ? 4.121 -20.285 7.810 1.00 54.03 83 GLY A O 1
ATOM 643 N N . PRO A 1 84 ? 5.094 -18.280 7.698 1.00 48.22 84 PRO A N 1
ATOM 644 C CA . PRO A 1 84 ? 5.571 -18.240 9.093 1.00 48.22 84 PRO A CA 1
ATOM 645 C C . PRO A 1 84 ? 4.539 -17.715 10.109 1.00 48.22 84 PRO A C 1
ATOM 647 O O . PRO A 1 84 ? 3.848 -16.738 9.837 1.00 48.22 84 PRO A O 1
ATOM 650 N N . GLY A 1 85 ? 4.492 -18.397 11.263 1.00 49.25 85 GLY A N 1
ATOM 651 C CA . GLY A 1 85 ? 3.688 -18.290 12.505 1.00 49.25 85 GLY A CA 1
ATOM 652 C C . GLY A 1 85 ? 2.590 -17.240 12.706 1.00 49.25 85 GLY A C 1
ATOM 653 O O . GLY A 1 85 ? 1.473 -17.585 13.088 1.00 49.25 85 GLY A O 1
ATOM 654 N N . ASP A 1 86 ? 2.901 -15.962 12.512 1.00 51.47 86 ASP A N 1
ATOM 655 C CA . ASP A 1 86 ? 2.261 -14.949 13.365 1.00 51.47 86 ASP A CA 1
ATOM 656 C C . ASP A 1 86 ? 2.089 -13.561 12.708 1.00 51.47 86 ASP A C 1
ATOM 658 O O . ASP A 1 86 ? 1.999 -12.547 13.395 1.00 51.47 86 ASP A O 1
ATOM 662 N N . GLY A 1 87 ? 2.051 -13.464 11.373 1.00 41.34 87 GLY A N 1
ATOM 663 C CA . GLY A 1 87 ? 1.752 -12.203 10.666 1.00 41.34 87 GLY A CA 1
ATOM 664 C C . GLY A 1 87 ? 0.284 -12.098 10.242 1.00 41.34 87 GLY A C 1
ATOM 665 O O . GLY A 1 87 ? -0.315 -13.120 9.954 1.00 41.34 87 GLY A O 1
ATOM 666 N N . GLY A 1 88 ? -0.281 -10.889 10.107 1.00 51.06 88 GLY A N 1
ATOM 667 C CA . GLY A 1 88 ? -1.692 -10.618 9.739 1.00 51.06 88 GLY A CA 1
ATOM 668 C C . GLY A 1 88 ? -2.214 -11.169 8.393 1.00 51.06 88 GLY A C 1
ATOM 669 O O . GLY A 1 88 ? -3.324 -10.838 7.999 1.00 51.06 88 GLY A O 1
ATOM 670 N N . TYR A 1 89 ? -1.445 -12.027 7.717 1.00 48.41 89 TYR A N 1
ATOM 671 C CA . TYR A 1 89 ? -1.915 -12.993 6.713 1.00 48.41 89 TYR A CA 1
ATOM 672 C C . TYR A 1 89 ? -2.344 -14.334 7.342 1.00 48.41 89 TYR A C 1
ATOM 674 O O . TYR A 1 89 ? -2.593 -15.313 6.642 1.00 48.41 89 TYR A O 1
ATOM 682 N N . ARG A 1 90 ? -2.399 -14.395 8.673 1.00 46.00 90 ARG A N 1
ATOM 683 C CA . ARG A 1 90 ? -2.788 -15.551 9.467 1.00 46.00 90 ARG A CA 1
ATOM 684 C C . ARG A 1 90 ? -3.984 -15.191 10.327 1.00 46.00 90 ARG A C 1
ATOM 686 O O . ARG A 1 90 ? -3.862 -14.396 11.251 1.00 46.00 90 ARG A O 1
ATOM 693 N N . SER A 1 91 ? -5.090 -15.827 9.962 1.00 30.23 91 SER A N 1
ATOM 694 C CA . SER A 1 91 ? -6.296 -16.072 10.753 1.00 30.23 91 SER A CA 1
ATOM 695 C C . SER A 1 91 ? -7.022 -14.837 11.300 1.00 30.23 91 SER A C 1
ATOM 697 O O . SER A 1 91 ? -6.568 -14.171 12.229 1.00 30.23 91 SER A O 1
ATOM 699 N N . ALA A 1 92 ? -8.211 -14.604 10.735 1.00 34.84 92 ALA A N 1
ATOM 700 C CA . ALA A 1 92 ? -9.355 -14.137 11.514 1.00 34.84 92 ALA A CA 1
ATOM 701 C C . ALA A 1 92 ? -9.717 -15.157 12.608 1.00 34.84 92 ALA A C 1
ATOM 703 O O . ALA A 1 92 ? -9.396 -16.356 12.418 1.00 34.84 92 ALA A O 1
#

Secondary structure (DSSP, 8-state):
-----TTT----EEEESSPEEE-GGG-EEE-EEEE--SS--EEEEEEEEEEETTT--EEEEEESGGG----SSSS----GGG--TTSTTS--

Foldseek 3Di:
DQDADPPPRARDKDKDQFDWDQDPPRDTDTDAQFDDDPPDTDRAFTWIWIAGPPPGDMDIGTPRCPPDDAPVPSRDDDDPVDDDDDDPSDDD

Sequence (92 aa):
ESLRCPACGGTTILHAPEVLDRAEGGAREPLAIAQPSVWRSRTVGLLELYFCKRCGRTEWYVKDHAELQADGKTIREIDGSRGPGDGGYRSA

Radius of gyration: 16.16 Å; chains: 1; bounding box: 37×41×41 Å